Protein AF-A0A841MJP3-F1 (afdb_monomer_lite)

Secondary structure (DSSP, 8-state):
-HHHHHHHHHHHHHHHHHHHHHHHSSS-HHHHHHHHHHHHHHHHHHHHHHH-HHHHHHHHHHHHHHHHHHHHHH-------

Structure (mmCIF, N/CA/C/O backbone):
data_AF-A0A841MJP3-F1
#
_entry.id   AF-A0A841MJP3-F1
#
loop_
_atom_site.group_PDB
_atom_site.id
_atom_site.type_symbol
_atom_site.label_atom_id
_atom_site.label_alt_id
_atom_site.label_comp_id
_atom_site.label_asym_id
_atom_site.label_entity_id
_atom_site.label_seq_id
_atom_site.pdbx_PDB_ins_code
_atom_site.Cartn_x
_atom_site.Cartn_y
_atom_site.Cartn_z
_atom_site.occupancy
_atom_site.B_iso_or_equiv
_atom_site.auth_seq_id
_atom_site.auth_comp_id
_atom_site.auth_asym_id
_atom_site.auth_atom_id
_atom_site.pdbx_PDB_model_num
ATOM 1 N N . MET A 1 1 ? -21.054 -2.187 11.383 1.00 55.78 1 MET A N 1
ATOM 2 C CA . MET A 1 1 ? -19.826 -2.985 11.114 1.00 55.78 1 MET A CA 1
ATOM 3 C C . MET A 1 1 ? -19.767 -3.562 9.697 1.00 55.78 1 MET A C 1
ATOM 5 O O . MET A 1 1 ? -18.663 -3.687 9.186 1.00 55.78 1 MET A O 1
ATOM 9 N N . ILE A 1 2 ? -20.900 -3.895 9.060 1.00 62.03 2 ILE A N 1
ATOM 10 C CA . ILE A 1 2 ? -20.948 -4.484 7.705 1.00 62.03 2 ILE A CA 1
ATOM 11 C C . ILE A 1 2 ? -20.417 -3.512 6.632 1.00 62.03 2 ILE A C 1
ATOM 13 O O . ILE A 1 2 ? -19.565 -3.894 5.839 1.00 62.03 2 ILE A O 1
ATOM 17 N N . GLN A 1 3 ? -20.779 -2.230 6.717 1.00 76.62 3 GLN A N 1
ATOM 18 C CA . GLN A 1 3 ? -20.367 -1.189 5.765 1.00 76.62 3 GLN A CA 1
ATOM 19 C C . GLN A 1 3 ? -18.838 -1.017 5.646 1.00 76.62 3 GLN A C 1
ATOM 21 O O . GLN A 1 3 ? -18.281 -1.105 4.557 1.00 76.62 3 GLN A O 1
ATOM 26 N N . LYS A 1 4 ? -18.118 -0.926 6.775 1.00 76.88 4 LYS A N 1
ATOM 27 C CA . LYS A 1 4 ? -16.643 -0.830 6.776 1.00 76.88 4 LYS A CA 1
ATOM 28 C C . LYS A 1 4 ? -15.958 -2.056 6.166 1.00 76.88 4 LYS A C 1
ATOM 30 O O . LYS A 1 4 ? -14.865 -1.951 5.620 1.00 76.88 4 LYS A O 1
ATOM 35 N N . LYS A 1 5 ? -16.566 -3.242 6.289 1.00 81.19 5 LYS A N 1
ATOM 36 C CA . LYS A 1 5 ? -16.030 -4.484 5.713 1.00 81.19 5 LYS A CA 1
ATOM 37 C C . LYS A 1 5 ? -16.149 -4.474 4.188 1.00 81.19 5 LYS A C 1
ATOM 39 O O . LYS A 1 5 ? -15.234 -4.940 3.514 1.00 81.19 5 LYS A O 1
ATOM 44 N N . GLU A 1 6 ? -17.253 -3.963 3.659 1.00 87.00 6 GLU A N 1
ATOM 45 C CA . GLU A 1 6 ? -17.466 -3.822 2.216 1.00 87.00 6 GLU A CA 1
ATOM 46 C C . GLU A 1 6 ? -16.574 -2.734 1.615 1.00 87.00 6 GLU A C 1
ATOM 48 O O . GLU A 1 6 ? -15.913 -2.985 0.609 1.00 87.00 6 GLU A O 1
ATOM 53 N N . GLU A 1 7 ? -16.440 -1.590 2.290 1.00 84.56 7 GLU A N 1
ATOM 54 C CA . GLU A 1 7 ? -15.504 -0.524 1.907 1.00 84.56 7 GLU A CA 1
ATOM 55 C C . GLU A 1 7 ? -14.059 -1.032 1.839 1.00 84.56 7 GLU A C 1
ATOM 57 O O . GLU A 1 7 ? -13.365 -0.792 0.854 1.00 84.56 7 GLU A O 1
ATOM 62 N N . LEU A 1 8 ? -13.618 -1.816 2.831 1.00 82.06 8 LEU A N 1
ATOM 63 C CA . LEU A 1 8 ? -12.287 -2.433 2.824 1.00 82.06 8 LEU A CA 1
ATOM 64 C C . LEU A 1 8 ? -12.087 -3.408 1.664 1.00 82.06 8 LEU A C 1
ATOM 66 O O . LEU A 1 8 ? -11.015 -3.440 1.063 1.00 82.06 8 LEU A O 1
ATOM 70 N N . LYS A 1 9 ? -13.092 -4.233 1.356 1.00 85.94 9 LYS A N 1
ATOM 71 C CA . LYS A 1 9 ? -13.015 -5.172 0.229 1.00 85.94 9 LYS A CA 1
ATOM 72 C C . LYS A 1 9 ? -12.939 -4.437 -1.105 1.00 85.94 9 LYS A C 1
ATOM 74 O O . LYS A 1 9 ? -12.127 -4.810 -1.950 1.00 85.94 9 LYS A O 1
ATOM 79 N N . SER A 1 10 ? -13.755 -3.398 -1.269 1.00 88.75 10 SER A N 1
ATOM 80 C CA . SER A 1 10 ? -13.768 -2.560 -2.467 1.00 88.75 10 SER A CA 1
ATOM 81 C C . SER A 1 10 ? -12.432 -1.835 -2.642 1.00 88.75 10 SER A C 1
ATOM 83 O O . SER A 1 10 ? -11.809 -1.947 -3.695 1.00 88.75 10 SER A O 1
ATOM 85 N N . ALA A 1 11 ? -11.922 -1.200 -1.581 1.00 83.81 11 ALA A N 1
ATOM 86 C CA . ALA A 1 11 ? -10.623 -0.532 -1.594 1.00 83.81 11 ALA A CA 1
ATOM 87 C C . ALA A 1 11 ? -9.467 -1.500 -1.899 1.00 83.81 11 ALA A C 1
ATOM 89 O O . ALA A 1 11 ? -8.542 -1.142 -2.619 1.00 83.81 11 ALA A O 1
ATOM 90 N N . ASN A 1 12 ? -9.501 -2.730 -1.376 1.00 83.88 12 ASN A N 1
ATOM 91 C CA . ASN A 1 12 ? -8.474 -3.734 -1.670 1.00 83.88 12 ASN A CA 1
ATOM 92 C C . ASN A 1 12 ? -8.523 -4.249 -3.105 1.00 83.88 12 ASN A C 1
ATOM 94 O O . ASN A 1 12 ? -7.466 -4.445 -3.695 1.00 83.88 12 ASN A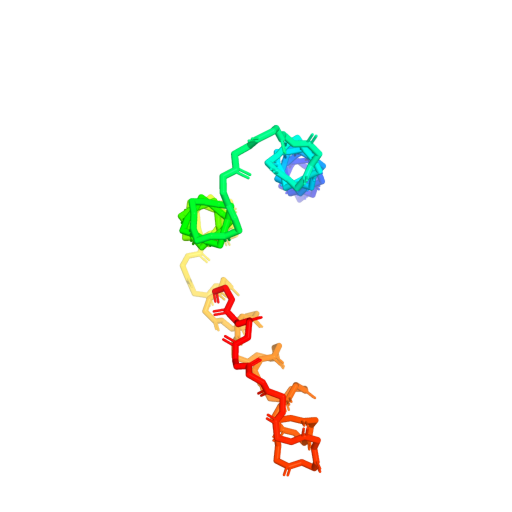 O 1
ATOM 98 N N . SER A 1 13 ? -9.723 -4.480 -3.644 1.00 87.38 13 SER A N 1
ATOM 99 C CA . SER A 1 13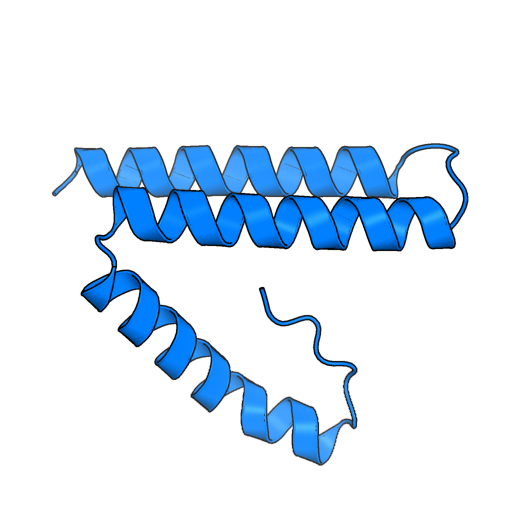 ? -9.870 -4.969 -5.020 1.00 87.38 13 SER A CA 1
ATOM 100 C C . SER A 1 13 ? -9.354 -3.918 -5.997 1.00 87.38 13 SER A C 1
ATOM 102 O O . SER A 1 13 ? -8.453 -4.211 -6.769 1.00 87.38 13 SER A O 1
ATOM 104 N N . LYS A 1 14 ? -9.787 -2.658 -5.838 1.00 89.19 14 LYS A N 1
ATOM 105 C CA . LYS A 1 14 ? -9.297 -1.535 -6.653 1.00 89.19 14 LYS A CA 1
ATOM 106 C C . LYS A 1 14 ? -7.780 -1.383 -6.591 1.00 89.19 14 LYS A C 1
ATOM 108 O O . LYS A 1 14 ? -7.133 -1.261 -7.620 1.00 89.19 14 LYS A O 1
ATOM 113 N N . PHE A 1 15 ? -7.201 -1.438 -5.392 1.00 87.12 15 PHE A N 1
ATOM 114 C CA . PHE A 1 15 ? -5.751 -1.349 -5.232 1.00 87.12 15 PHE A CA 1
ATOM 115 C C . PHE A 1 15 ? -5.003 -2.486 -5.943 1.00 87.12 15 PHE A C 1
ATOM 117 O O . PHE A 1 15 ? -3.938 -2.265 -6.516 1.00 87.12 15 PHE A O 1
ATOM 124 N N . PHE A 1 16 ? -5.542 -3.705 -5.896 1.00 86.44 16 PHE A N 1
ATOM 125 C CA . PHE A 1 16 ? -4.951 -4.844 -6.589 1.00 86.44 16 PHE A CA 1
ATOM 126 C C . PHE A 1 16 ? -5.049 -4.694 -8.111 1.00 86.44 16 PHE A C 1
ATOM 128 O O . PHE A 1 16 ? -4.050 -4.906 -8.798 1.00 86.44 16 PHE A O 1
ATOM 135 N N . ASP A 1 17 ? -6.199 -4.254 -8.619 1.00 92.50 17 ASP A N 1
ATOM 136 C CA . ASP A 1 17 ? -6.408 -3.991 -10.044 1.00 92.50 17 ASP A CA 1
ATOM 137 C C . ASP A 1 17 ? -5.436 -2.911 -10.555 1.00 92.50 17 ASP A C 1
ATOM 139 O O . ASP A 1 17 ? -4.757 -3.113 -11.561 1.00 92.50 17 ASP A O 1
ATOM 143 N N . GLU A 1 18 ? -5.261 -1.818 -9.802 1.00 90.62 18 GLU A N 1
ATOM 144 C CA . GLU A 1 18 ? -4.300 -0.750 -10.117 1.00 90.62 18 GLU A CA 1
ATOM 145 C C . GLU A 1 18 ? -2.841 -1.253 -10.115 1.00 90.62 18 GLU A C 1
ATOM 147 O O . GLU A 1 18 ? -2.024 -0.817 -10.931 1.00 90.62 18 GLU A O 1
ATOM 152 N N . ILE A 1 19 ? -2.484 -2.191 -9.226 1.00 89.38 19 ILE A N 1
ATOM 153 C CA . ILE A 1 19 ? -1.159 -2.833 -9.250 1.00 89.38 19 ILE A CA 1
ATOM 154 C C . ILE A 1 19 ? -0.978 -3.651 -10.526 1.00 89.38 19 ILE A C 1
ATOM 156 O O . ILE A 1 19 ? 0.083 -3.560 -11.149 1.00 89.38 19 ILE A O 1
ATOM 160 N N . LEU A 1 20 ? -1.972 -4.463 -10.895 1.00 91.12 20 LEU A N 1
ATOM 161 C CA . LEU A 1 20 ? -1.901 -5.306 -12.087 1.00 91.12 20 LEU A CA 1
ATOM 162 C C . LEU A 1 20 ? -1.796 -4.462 -13.356 1.00 91.12 20 LEU A C 1
ATOM 164 O O . LEU A 1 20 ? -0.984 -4.777 -14.224 1.00 91.12 20 LEU A O 1
ATOM 168 N N . GLU A 1 21 ? -2.540 -3.360 -13.431 1.00 93.62 21 GLU A N 1
ATOM 169 C CA . GLU A 1 21 ? -2.467 -2.415 -14.542 1.00 93.62 21 GLU A CA 1
ATOM 170 C C . GLU A 1 21 ? -1.065 -1.799 -14.664 1.00 93.62 21 GLU A C 1
ATOM 172 O O . GLU A 1 21 ? -0.462 -1.798 -15.740 1.00 93.62 21 GLU A O 1
ATOM 177 N N . VAL A 1 22 ? -0.483 -1.337 -13.550 1.00 90.31 22 VAL A N 1
ATOM 178 C CA . VAL A 1 22 ? 0.882 -0.790 -13.559 1.00 90.31 22 VAL A CA 1
ATOM 179 C C . VAL A 1 22 ? 1.902 -1.861 -13.944 1.00 90.31 22 VAL A C 1
ATOM 181 O O . VAL A 1 22 ? 2.784 -1.594 -14.765 1.00 90.31 22 VAL A O 1
ATOM 184 N N . ALA A 1 23 ? 1.789 -3.070 -13.394 1.00 87.44 23 ALA A N 1
ATOM 185 C CA . ALA A 1 23 ? 2.702 -4.171 -13.686 1.00 87.44 23 ALA A CA 1
ATOM 186 C C . ALA A 1 23 ? 2.641 -4.602 -15.163 1.00 87.44 23 ALA A C 1
ATOM 188 O O . ALA A 1 23 ? 3.691 -4.822 -15.776 1.00 87.44 23 ALA A O 1
ATOM 189 N N . GLY A 1 24 ? 1.433 -4.658 -15.732 1.00 88.56 24 GLY A N 1
ATOM 190 C CA . GLY A 1 24 ? 1.168 -5.010 -17.129 1.00 88.56 24 GLY A CA 1
ATOM 191 C C . GLY A 1 24 ? 1.427 -3.887 -18.136 1.00 88.56 24 GLY A C 1
ATOM 192 O O . GLY A 1 24 ? 1.440 -4.144 -19.335 1.00 88.56 24 GLY A O 1
ATOM 193 N N . SER A 1 25 ? 1.654 -2.652 -17.683 1.00 92.06 25 SER A N 1
ATOM 194 C CA . SER A 1 25 ? 1.936 -1.527 -18.579 1.00 92.06 25 SER A CA 1
ATOM 195 C C . SER A 1 25 ? 3.281 -1.671 -19.310 1.00 92.06 25 SER A C 1
ATOM 197 O O . SER A 1 25 ? 4.199 -2.338 -18.836 1.00 92.06 25 SER A O 1
ATOM 199 N N . ASN A 1 26 ? 3.449 -0.970 -20.433 1.00 92.44 26 ASN A N 1
ATOM 200 C CA . ASN A 1 26 ? 4.720 -0.918 -21.175 1.00 92.44 26 ASN A CA 1
ATOM 201 C C . ASN A 1 26 ? 5.729 0.103 -20.605 1.00 92.44 26 ASN A C 1
ATOM 203 O O . ASN A 1 26 ? 6.691 0.464 -21.277 1.00 92.44 26 ASN A O 1
ATOM 207 N N . LYS A 1 27 ? 5.502 0.602 -19.383 1.00 90.25 27 LYS A N 1
ATOM 208 C CA . LYS A 1 27 ? 6.406 1.540 -18.698 1.00 90.25 27 LYS A CA 1
ATOM 209 C C . LYS A 1 27 ? 7.726 0.873 -18.322 1.00 90.25 27 LYS A C 1
ATOM 211 O O . LYS A 1 27 ? 7.800 -0.353 -18.225 1.00 90.25 27 LYS A O 1
ATOM 216 N N . SER A 1 28 ? 8.753 1.678 -18.053 1.00 92.06 28 SER A N 1
ATOM 217 C CA . SER A 1 28 ? 10.025 1.137 -17.567 1.00 92.06 28 SER A CA 1
ATOM 218 C C . SER A 1 28 ? 9.863 0.499 -16.182 1.00 92.06 28 SER A C 1
ATOM 220 O O . SER A 1 28 ? 8.983 0.872 -15.401 1.00 92.06 28 SER A O 1
ATOM 222 N N . ASP A 1 29 ? 10.737 -0.446 -15.836 1.00 88.94 29 ASP A N 1
ATOM 223 C CA . ASP A 1 29 ? 10.710 -1.098 -14.520 1.00 88.94 29 ASP A CA 1
ATOM 224 C C . ASP A 1 29 ? 10.844 -0.099 -13.364 1.00 88.94 29 ASP A C 1
ATOM 226 O O . ASP A 1 29 ? 10.254 -0.280 -12.295 1.00 88.94 29 ASP A O 1
ATOM 230 N N . GLU A 1 30 ? 11.596 0.980 -13.571 1.00 89.88 30 GLU A N 1
ATOM 231 C CA . GLU A 1 30 ? 11.768 2.036 -12.579 1.00 89.88 30 GLU A CA 1
ATOM 232 C C . GLU A 1 30 ? 10.481 2.850 -12.386 1.00 89.88 30 GLU A C 1
ATOM 234 O O . GLU A 1 30 ? 10.046 3.082 -11.252 1.00 89.88 30 GLU A O 1
ATOM 239 N N . GLU A 1 31 ? 9.807 3.201 -13.481 1.00 88.12 31 GLU A N 1
ATOM 240 C CA . GLU A 1 31 ? 8.503 3.863 -13.443 1.00 88.12 31 GLU A CA 1
ATOM 241 C C . GLU A 1 31 ? 7.441 2.977 -12.792 1.00 88.12 31 GLU A C 1
ATOM 243 O O . GLU A 1 31 ? 6.698 3.447 -11.927 1.00 88.12 31 GLU A O 1
ATOM 248 N N . LYS A 1 32 ? 7.411 1.681 -13.128 1.00 89.38 32 LYS A N 1
ATOM 249 C CA . LYS A 1 32 ? 6.514 0.699 -12.504 1.00 89.38 32 LYS A CA 1
ATOM 250 C C . LYS A 1 32 ? 6.727 0.635 -10.998 1.00 89.38 32 LYS A C 1
ATOM 252 O O . LYS A 1 32 ? 5.767 0.752 -10.235 1.00 89.38 32 LYS A O 1
ATOM 257 N N . ARG A 1 33 ? 7.981 0.518 -10.545 1.00 87.06 33 ARG A N 1
ATOM 258 C CA . ARG A 1 33 ? 8.326 0.508 -9.112 1.00 87.06 33 ARG A CA 1
ATOM 259 C C . ARG A 1 33 ? 7.849 1.774 -8.409 1.00 87.06 33 ARG A C 1
ATOM 261 O O . ARG A 1 33 ? 7.237 1.685 -7.344 1.00 87.06 33 ARG A O 1
ATOM 268 N N . LYS A 1 34 ? 8.095 2.947 -8.999 1.00 90.19 34 LYS A N 1
ATOM 269 C CA . LYS A 1 34 ? 7.677 4.238 -8.434 1.00 90.19 34 LYS A CA 1
ATOM 270 C C . LYS A 1 34 ? 6.153 4.359 -8.364 1.00 90.19 34 LYS A C 1
ATOM 272 O O . LYS A 1 34 ? 5.623 4.798 -7.342 1.00 90.19 34 LYS A O 1
ATOM 277 N N . SER A 1 35 ? 5.445 3.932 -9.408 1.00 87.94 35 SER A N 1
ATOM 278 C CA . SER A 1 35 ? 3.982 3.909 -9.447 1.00 87.94 35 SER A CA 1
ATOM 279 C C . SER A 1 35 ? 3.396 2.973 -8.390 1.00 87.94 35 SER A C 1
ATOM 281 O O . SER A 1 35 ? 2.559 3.418 -7.608 1.00 87.94 35 SER A O 1
ATOM 283 N N . ILE A 1 36 ? 3.887 1.735 -8.279 1.00 87.94 36 ILE A N 1
ATOM 284 C CA . ILE A 1 36 ? 3.436 0.773 -7.257 1.00 87.94 36 ILE A CA 1
ATOM 285 C C . ILE A 1 36 ? 3.704 1.307 -5.842 1.00 87.94 36 ILE A C 1
ATOM 287 O O . ILE A 1 36 ? 2.839 1.218 -4.971 1.00 87.94 36 ILE A O 1
ATOM 291 N N . LEU A 1 37 ? 4.866 1.927 -5.604 1.00 87.00 37 LEU A N 1
ATOM 292 C CA . LEU A 1 37 ? 5.169 2.567 -4.318 1.00 87.00 37 LEU A CA 1
ATOM 293 C C . LEU A 1 37 ? 4.182 3.694 -3.981 1.00 87.00 37 LEU A C 1
ATOM 295 O O . LEU A 1 37 ? 3.751 3.816 -2.832 1.00 87.00 37 LEU A O 1
ATOM 299 N N . ASN A 1 38 ? 3.809 4.513 -4.964 1.00 88.00 38 ASN A N 1
ATOM 300 C CA . ASN A 1 38 ? 2.846 5.596 -4.769 1.00 88.00 38 ASN A CA 1
ATOM 301 C C . ASN A 1 38 ? 1.425 5.074 -4.523 1.00 88.00 38 ASN A C 1
ATOM 303 O O . ASN A 1 38 ? 0.747 5.584 -3.629 1.00 88.00 38 ASN A O 1
ATOM 307 N N . LEU A 1 39 ? 0.995 4.041 -5.254 1.00 88.25 39 LEU A N 1
ATOM 308 C CA . LEU A 1 39 ? -0.268 3.341 -5.000 1.00 88.25 39 LEU A CA 1
ATOM 309 C C . LEU A 1 39 ? -0.304 2.794 -3.574 1.00 88.25 39 LEU A C 1
ATOM 311 O O . LEU A 1 39 ? -1.278 2.987 -2.849 1.00 88.25 39 LEU A O 1
ATOM 315 N N . GLY A 1 40 ? 0.802 2.194 -3.133 1.00 83.50 40 GLY A N 1
ATOM 316 C CA . GLY A 1 40 ? 0.920 1.670 -1.784 1.00 83.50 40 GLY A CA 1
ATOM 317 C C . GLY A 1 40 ? 0.707 2.729 -0.702 1.00 83.5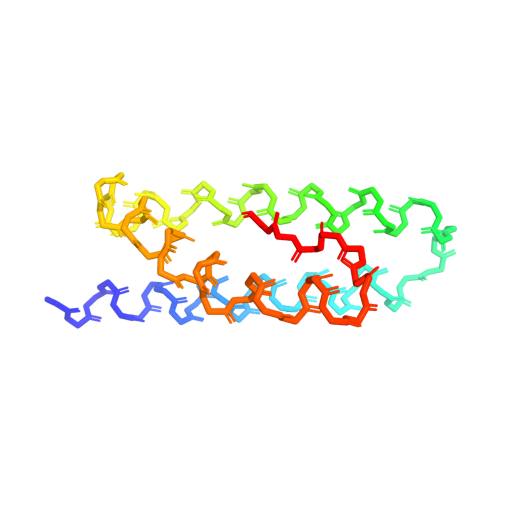0 40 GLY A C 1
ATOM 318 O O . GLY A 1 40 ? -0.041 2.502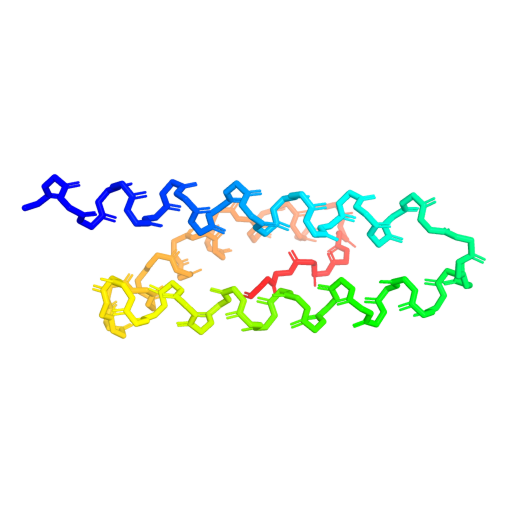 0.250 1.00 83.50 40 GLY A O 1
ATOM 319 N N . LYS A 1 41 ? 1.288 3.924 -0.876 1.00 83.94 41 LYS A N 1
ATOM 320 C CA . LYS A 1 41 ? 1.071 5.062 0.034 1.00 83.94 41 LYS A CA 1
ATOM 321 C C . LYS A 1 41 ? -0.388 5.522 0.050 1.00 83.94 41 LYS A C 1
ATOM 323 O O . LYS A 1 41 ? -0.927 5.744 1.134 1.00 83.94 41 LYS A O 1
ATOM 328 N N . LYS A 1 42 ? -1.030 5.632 -1.120 1.00 85.00 42 LYS A N 1
ATOM 329 C CA . LYS A 1 42 ? -2.452 6.007 -1.231 1.00 85.00 42 LYS A CA 1
ATOM 330 C C . LYS A 1 42 ? -3.349 5.007 -0.503 1.00 85.00 42 LYS A C 1
ATOM 332 O O . LYS A 1 42 ? -4.166 5.409 0.323 1.00 85.00 42 LYS A O 1
ATOM 337 N N . GLN A 1 43 ? -3.121 3.713 -0.717 1.00 84.50 43 GLN A N 1
ATOM 338 C CA . GLN A 1 43 ? -3.880 2.655 -0.054 1.00 84.50 43 GLN A CA 1
ATOM 339 C C . GLN A 1 43 ? -3.688 2.677 1.467 1.00 84.50 43 GLN A C 1
ATOM 341 O O . GLN A 1 43 ? -4.637 2.510 2.231 1.00 84.50 43 GLN A O 1
ATOM 346 N N . SER A 1 44 ? -2.465 2.951 1.926 1.00 79.06 44 SER A N 1
ATOM 347 C CA . SER A 1 44 ? -2.133 3.133 3.344 1.00 79.06 44 SER A CA 1
ATOM 348 C C . SER A 1 44 ? -2.944 4.269 3.999 1.00 79.06 44 SER A C 1
ATOM 350 O O . SER A 1 44 ? -3.289 4.163 5.183 1.00 79.06 44 SER A O 1
ATOM 352 N N . GLY A 1 45 ? -3.256 5.328 3.240 1.00 82.94 45 GLY A N 1
ATOM 353 C CA . GLY A 1 45 ? -4.139 6.432 3.633 1.00 82.94 45 GLY A CA 1
ATOM 354 C C . GLY A 1 45 ? -5.607 6.012 3.704 1.00 82.94 45 G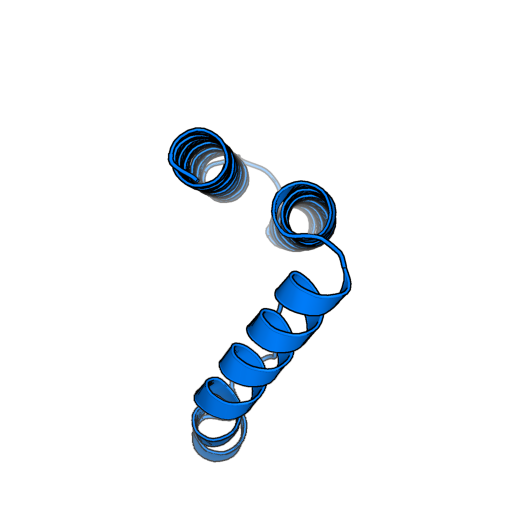LY A C 1
ATOM 355 O O . GLY A 1 45 ? -6.197 6.081 4.781 1.00 82.94 45 GLY A O 1
ATOM 356 N N . ALA A 1 46 ? -6.146 5.445 2.620 1.00 83.31 46 ALA A N 1
ATOM 357 C CA . ALA A 1 46 ? -7.531 4.962 2.553 1.00 83.31 46 ALA A CA 1
ATOM 358 C C . ALA A 1 46 ? -7.865 3.952 3.670 1.00 83.31 46 ALA A C 1
ATOM 360 O O . ALA A 1 46 ? -8.902 4.036 4.325 1.00 83.31 46 ALA A O 1
ATOM 361 N N . PHE A 1 47 ? -6.946 3.031 3.979 1.00 82.00 47 PHE A N 1
ATOM 362 C CA . PHE A 1 47 ? -7.105 2.113 5.113 1.00 82.00 47 PHE A CA 1
ATOM 363 C C . PHE A 1 47 ? -7.199 2.828 6.462 1.00 82.00 47 PHE A C 1
ATOM 365 O O . PHE A 1 47 ? -7.915 2.368 7.355 1.00 82.00 47 PHE A O 1
ATOM 372 N N . SER A 1 48 ? -6.438 3.911 6.632 1.00 84.44 48 SER A N 1
ATOM 373 C CA . SER A 1 48 ? -6.417 4.691 7.870 1.00 84.44 48 SER A CA 1
ATOM 374 C C . SER A 1 48 ? -7.715 5.476 8.048 1.00 84.44 48 SER A C 1
ATOM 376 O O . SER A 1 48 ? -8.233 5.521 9.162 1.00 84.44 48 SER A O 1
ATOM 378 N N . GLU A 1 49 ? -8.287 5.986 6.957 1.00 86.12 49 GLU A N 1
ATOM 379 C CA . GLU A 1 49 ? -9.600 6.642 6.934 1.00 86.12 49 GLU A CA 1
ATOM 380 C C . GLU A 1 49 ? -10.737 5.656 7.253 1.00 86.12 49 GLU A C 1
ATOM 382 O O . GLU A 1 49 ? -11.534 5.900 8.160 1.00 86.12 49 GLU A O 1
ATOM 387 N N . ILE A 1 50 ? -10.770 4.485 6.600 1.00 84.00 50 ILE A N 1
ATOM 388 C CA . ILE A 1 50 ? -11.852 3.499 6.783 1.00 84.00 50 ILE A CA 1
ATOM 389 C C . ILE A 1 50 ? -11.836 2.893 8.201 1.00 84.00 50 ILE A C 1
ATOM 391 O O . ILE A 1 50 ? -12.867 2.790 8.886 1.00 84.00 50 ILE A O 1
ATOM 395 N N . LEU A 1 51 ? -10.660 2.474 8.683 1.00 81.81 51 LEU A N 1
ATOM 396 C CA . LEU A 1 51 ? -10.526 1.804 9.984 1.00 81.81 51 LEU A CA 1
ATOM 397 C C . LEU A 1 51 ? -10.462 2.776 11.167 1.00 81.81 51 LEU A C 1
ATOM 399 O O . LEU A 1 51 ? -10.772 2.374 12.294 1.00 81.81 51 LEU A O 1
ATOM 403 N N . GLY A 1 52 ? -10.080 4.026 10.919 1.00 85.06 52 GLY A N 1
ATOM 404 C CA . GLY A 1 52 ? -9.622 4.962 11.935 1.00 85.06 52 GLY A CA 1
ATOM 405 C C . GLY A 1 52 ? -8.142 4.749 12.269 1.00 85.06 52 GLY A C 1
ATOM 406 O O . GLY A 1 52 ? -7.646 3.618 12.351 1.00 85.06 52 GLY A O 1
ATOM 407 N N . GLU A 1 53 ? -7.443 5.856 12.510 1.00 82.31 53 GLU A N 1
ATOM 408 C CA . GLU A 1 53 ? -5.981 5.929 12.599 1.00 82.31 53 GLU A CA 1
ATOM 409 C C . GLU A 1 53 ? -5.379 4.940 13.616 1.00 82.31 53 GLU A C 1
ATOM 411 O O . GLU A 1 53 ? -4.422 4.219 13.316 1.00 82.31 53 GLU A O 1
ATOM 416 N N . ASN A 1 54 ? -6.002 4.801 14.791 1.00 84.75 54 ASN A N 1
ATOM 417 C CA . ASN A 1 54 ? -5.553 3.871 15.831 1.00 84.75 54 ASN A CA 1
ATOM 418 C C . ASN A 1 54 ? -5.630 2.398 15.402 1.00 84.75 54 ASN A C 1
ATOM 420 O O . ASN A 1 54 ? -4.683 1.636 15.623 1.00 84.75 54 ASN A O 1
ATOM 424 N N . LYS A 1 55 ? -6.729 1.981 14.762 1.00 84.00 55 LYS A N 1
ATOM 425 C CA . LYS A 1 55 ? -6.905 0.589 14.314 1.00 84.00 55 LYS A CA 1
ATOM 426 C C . LYS A 1 55 ? -5.988 0.273 13.135 1.00 84.00 55 LYS A C 1
ATOM 428 O O . LYS A 1 55 ? -5.373 -0.793 13.110 1.00 84.00 55 LYS A O 1
ATOM 433 N N . ALA A 1 56 ? -5.817 1.215 12.208 1.00 81.81 56 ALA A N 1
ATOM 434 C CA . ALA A 1 56 ? -4.878 1.069 11.100 1.00 81.81 56 ALA A CA 1
ATOM 435 C C . ALA A 1 56 ? -3.422 0.968 11.585 1.00 81.81 56 ALA A C 1
ATOM 437 O O . ALA A 1 56 ? -2.668 0.108 11.123 1.00 81.81 56 ALA A O 1
ATOM 438 N N . LYS A 1 57 ? -3.028 1.773 12.581 1.00 84.44 57 LYS A N 1
ATOM 439 C CA . LYS A 1 57 ? -1.699 1.701 13.210 1.00 84.44 57 LYS A CA 1
ATOM 440 C C . LYS A 1 57 ? -1.460 0.355 13.899 1.00 84.44 57 LYS A C 1
ATOM 442 O O . LYS A 1 57 ? -0.387 -0.232 13.736 1.00 84.44 57 LYS A O 1
ATOM 447 N N . GLN A 1 58 ? -2.451 -0.164 14.628 1.00 86.12 58 GLN A N 1
ATOM 448 C CA . GLN A 1 58 ? -2.374 -1.493 15.248 1.00 86.12 58 GLN A CA 1
ATOM 449 C C . GLN A 1 58 ? -2.224 -2.604 14.204 1.00 86.12 58 GLN A C 1
ATOM 451 O O . GLN A 1 58 ? -1.346 -3.458 14.342 1.00 86.12 58 GLN A O 1
ATOM 456 N N . TYR A 1 59 ? -3.013 -2.555 13.129 1.00 80.19 59 TYR A N 1
ATOM 457 C CA . TYR A 1 59 ? -2.921 -3.507 12.025 1.00 80.19 59 TYR A CA 1
ATOM 458 C C . TYR A 1 59 ? -1.536 -3.481 11.362 1.00 80.19 59 TYR A C 1
ATOM 460 O O . TYR A 1 59 ? -0.871 -4.516 11.282 1.00 80.19 59 TYR A O 1
ATOM 468 N N . LYS A 1 60 ? -1.032 -2.293 10.994 1.00 80.31 60 LYS A N 1
ATOM 469 C CA . LYS A 1 60 ? 0.322 -2.116 10.435 1.00 80.31 60 LYS A CA 1
ATOM 470 C C . LYS A 1 60 ? 1.396 -2.691 11.362 1.00 80.31 60 LYS A C 1
ATOM 472 O O . LYS A 1 60 ? 2.319 -3.362 10.901 1.00 80.31 60 LYS A O 1
ATOM 477 N N . LYS A 1 61 ? 1.278 -2.476 12.679 1.00 86.00 61 LYS A N 1
ATOM 478 C CA . LYS A 1 61 ? 2.206 -3.031 13.681 1.00 86.00 61 LYS A CA 1
ATOM 479 C C . LYS A 1 61 ? 2.153 -4.562 13.726 1.00 86.00 61 LYS A C 1
ATOM 481 O O . LYS A 1 61 ? 3.206 -5.197 13.782 1.00 86.00 61 LYS A O 1
ATOM 486 N N . ALA A 1 62 ? 0.960 -5.154 13.669 1.00 85.00 62 ALA A N 1
ATOM 487 C CA . ALA A 1 62 ? 0.779 -6.605 13.654 1.00 85.00 62 ALA A CA 1
ATOM 488 C C . ALA A 1 62 ? 1.372 -7.243 12.388 1.00 85.00 62 ALA A C 1
ATOM 490 O O . ALA A 1 62 ? 2.119 -8.218 12.483 1.00 85.00 62 ALA A O 1
ATOM 491 N N . VAL A 1 63 ? 1.115 -6.647 11.219 1.00 81.19 63 VAL A N 1
ATOM 492 C CA . VAL A 1 63 ? 1.691 -7.075 9.936 1.00 81.19 63 VAL A CA 1
ATOM 493 C C . VAL A 1 63 ? 3.217 -6.982 9.980 1.00 81.19 63 VAL A C 1
ATOM 495 O O . VAL A 1 63 ? 3.885 -7.986 9.740 1.00 81.19 63 VAL A O 1
ATOM 498 N N . LYS A 1 64 ? 3.780 -5.839 10.411 1.00 82.69 64 LYS A N 1
ATOM 499 C CA . LYS A 1 64 ? 5.234 -5.651 10.595 1.00 82.69 64 LYS A CA 1
ATOM 500 C C . LYS A 1 64 ? 5.858 -6.700 11.515 1.00 82.69 64 LYS A C 1
ATOM 502 O O . LYS A 1 64 ? 6.935 -7.212 11.216 1.00 82.69 64 LYS A O 1
ATOM 507 N N . LYS A 1 65 ? 5.193 -7.045 12.622 1.00 86.69 65 LYS A N 1
ATOM 508 C CA . LYS A 1 65 ? 5.668 -8.088 13.543 1.00 86.69 65 LYS A CA 1
ATOM 509 C C . LYS A 1 65 ? 5.691 -9.464 12.871 1.00 86.69 65 LYS A C 1
ATOM 511 O O . LYS A 1 65 ? 6.663 -10.189 13.055 1.00 86.69 65 LYS A O 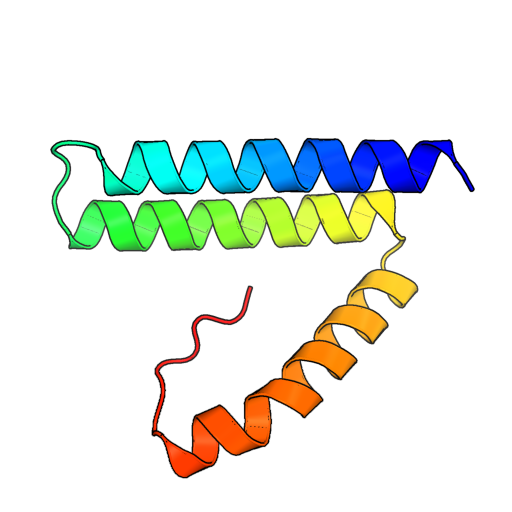1
ATOM 516 N N . LYS A 1 66 ? 4.671 -9.798 12.070 1.00 84.00 66 LYS A N 1
ATOM 517 C CA . LYS A 1 66 ? 4.590 -11.075 11.340 1.00 84.00 66 LYS A CA 1
ATOM 518 C C . LYS A 1 66 ? 5.629 -11.201 10.225 1.00 84.00 66 LYS A C 1
ATOM 520 O O . LYS A 1 66 ? 6.175 -12.281 10.048 1.00 84.00 66 LYS A O 1
ATOM 525 N N . ILE A 1 67 ? 5.936 -10.119 9.510 1.00 79.25 67 ILE A N 1
ATOM 526 C CA . ILE A 1 67 ? 6.922 -10.128 8.411 1.00 79.25 67 ILE A CA 1
ATOM 527 C C . ILE A 1 67 ? 8.373 -9.922 8.860 1.00 79.25 67 ILE A C 1
ATOM 529 O O . ILE A 1 67 ? 9.291 -10.249 8.112 1.00 79.25 67 ILE A O 1
ATOM 533 N N . ARG A 1 68 ? 8.619 -9.432 10.084 1.00 82.00 68 ARG A N 1
ATOM 534 C CA . ARG A 1 68 ? 9.979 -9.226 10.620 1.00 82.00 68 ARG A CA 1
ATOM 535 C C . ARG A 1 68 ? 10.872 -10.478 10.540 1.00 82.00 68 ARG A C 1
ATOM 537 O O . ARG A 1 68 ? 11.995 -10.329 10.066 1.00 82.00 68 ARG A O 1
ATOM 544 N N . PRO A 1 69 ? 10.420 -11.691 10.919 1.00 83.19 69 PRO A N 1
ATOM 545 C CA . PRO A 1 69 ? 11.226 -12.902 10.773 1.00 83.19 69 PRO A CA 1
ATOM 546 C C . PRO A 1 69 ? 11.620 -13.173 9.320 1.00 83.19 69 PRO A C 1
ATOM 548 O O . PRO A 1 69 ? 12.753 -13.561 9.061 1.00 83.19 69 PRO A O 1
ATOM 551 N N . PHE A 1 70 ? 10.717 -12.915 8.370 1.00 74.69 70 PHE A N 1
ATOM 552 C CA . PHE A 1 70 ? 10.980 -13.114 6.946 1.00 74.69 70 PHE A CA 1
ATOM 553 C C . PHE A 1 70 ? 11.972 -12.086 6.403 1.00 74.69 70 PHE A C 1
ATOM 555 O O . PHE A 1 70 ? 12.884 -12.446 5.666 1.00 74.69 70 PHE A O 1
ATOM 562 N N . LYS A 1 71 ? 11.867 -10.825 6.834 1.00 70.69 71 LYS A N 1
ATOM 563 C CA . LYS A 1 71 ? 12.846 -9.785 6.497 1.00 70.69 71 LYS A CA 1
ATOM 564 C C . LYS A 1 71 ? 14.249 -10.154 6.986 1.00 70.69 71 LYS A C 1
ATOM 566 O O . LYS A 1 71 ? 15.210 -10.017 6.237 1.00 70.69 71 LYS A O 1
ATOM 571 N N . THR A 1 72 ? 14.367 -10.629 8.226 1.00 76.50 72 THR A N 1
ATOM 572 C CA . THR A 1 72 ? 15.661 -11.004 8.814 1.00 76.50 72 THR A CA 1
ATOM 573 C C . THR A 1 72 ? 16.235 -12.271 8.182 1.00 76.50 72 THR A C 1
ATOM 575 O O . THR A 1 72 ? 17.424 -12.303 7.888 1.00 76.50 72 THR A O 1
ATOM 578 N N . LYS A 1 73 ? 15.407 -13.297 7.941 1.00 74.62 73 LYS A N 1
ATOM 579 C CA . LYS A 1 73 ? 15.867 -14.583 7.394 1.00 74.62 73 LYS A CA 1
ATOM 580 C C . LYS A 1 73 ? 16.173 -14.530 5.900 1.00 74.62 73 LYS A C 1
ATOM 582 O O . LYS A 1 73 ? 17.175 -15.083 5.472 1.00 74.62 73 LYS A O 1
ATOM 587 N N . TYR A 1 74 ? 15.332 -13.860 5.117 1.00 69.12 74 TYR A N 1
ATOM 588 C CA . TYR A 1 74 ? 15.409 -13.899 3.654 1.00 69.12 74 TYR A CA 1
ATOM 589 C C . TYR A 1 74 ? 15.996 -12.626 3.040 1.00 69.12 74 TYR A C 1
ATOM 591 O O . TYR A 1 74 ? 15.975 -12.480 1.823 1.00 69.12 74 TYR A O 1
ATOM 599 N N . LYS A 1 75 ? 16.479 -11.679 3.864 1.00 67.25 75 LYS A N 1
ATOM 600 C CA . LYS A 1 75 ? 16.950 -10.349 3.427 1.00 67.25 75 LYS A CA 1
ATOM 601 C C . LYS A 1 75 ? 15.976 -9.657 2.458 1.00 67.25 75 LYS A C 1
ATOM 603 O O . LYS A 1 75 ? 16.391 -8.850 1.630 1.00 67.25 75 LYS A O 1
ATOM 608 N N . LEU A 1 76 ? 14.681 -9.977 2.549 1.00 61.47 76 LEU A N 1
ATOM 609 C CA . LEU A 1 76 ? 13.684 -9.474 1.612 1.00 61.47 76 LEU A CA 1
ATOM 610 C C . LEU A 1 76 ? 13.636 -7.949 1.708 1.00 61.47 76 LEU A C 1
ATOM 612 O O . LEU A 1 76 ? 13.500 -7.385 2.802 1.00 61.47 76 LEU A O 1
ATOM 616 N N . ALA A 1 77 ? 13.756 -7.294 0.550 1.00 57.69 77 ALA A N 1
ATOM 617 C CA . ALA A 1 77 ? 13.569 -5.860 0.435 1.00 57.69 77 ALA A CA 1
ATOM 618 C C . ALA A 1 77 ? 12.198 -5.502 1.015 1.00 57.69 77 ALA A C 1
ATOM 620 O O . ALA A 1 77 ? 11.203 -6.202 0.827 1.00 57.69 77 ALA A O 1
ATOM 621 N N . THR A 1 78 ? 12.171 -4.429 1.795 1.00 52.91 78 THR A N 1
ATOM 622 C CA . THR A 1 78 ? 10.997 -4.044 2.573 1.00 52.91 78 THR A CA 1
ATOM 623 C C . THR A 1 78 ? 9.916 -3.519 1.625 1.00 52.91 78 THR A C 1
ATOM 625 O O . THR A 1 78 ? 9.833 -2.317 1.414 1.00 52.91 78 THR A O 1
ATOM 628 N N . LEU A 1 79 ? 9.079 -4.387 1.058 1.00 45.78 79 LEU A N 1
ATOM 629 C CA . LEU A 1 79 ? 7.843 -3.977 0.388 1.00 45.78 79 LEU A CA 1
ATOM 630 C C . LEU A 1 79 ? 6.749 -3.873 1.459 1.00 45.78 79 LEU A C 1
ATOM 632 O O . LEU A 1 79 ? 5.851 -4.702 1.550 1.00 45.78 79 LEU A O 1
ATOM 636 N N . ILE A 1 80 ? 6.913 -2.926 2.385 1.00 48.81 80 ILE A N 1
ATOM 637 C CA . ILE A 1 80 ? 5.920 -2.674 3.434 1.00 48.81 80 ILE A CA 1
ATOM 638 C C . ILE A 1 80 ? 5.289 -1.307 3.172 1.00 48.81 80 ILE A C 1
ATOM 640 O O . ILE A 1 80 ? 5.966 -0.288 3.304 1.00 48.81 80 ILE A O 1
ATOM 644 N N . LEU A 1 81 ? 4.003 -1.368 2.803 1.00 46.38 81 LEU A N 1
ATOM 645 C CA . LEU A 1 81 ? 2.987 -0.309 2.698 1.00 46.38 81 LEU A CA 1
ATOM 646 C C . LEU A 1 81 ? 2.877 0.606 3.935 1.00 46.38 81 LEU A C 1
ATOM 648 O O . LEU A 1 81 ? 3.124 0.124 5.069 1.00 46.38 81 LEU A O 1
#

Organism: NCBI:txid1836499

Foldseek 3Di:
DVVLVVLLVVLVVVLVVQLVCLVPDPDDPVVSVVSNVVSLVVSLVSQCVSLPVVRSVVVLVVVCVVCVVVCVPVVDDPPRD

Radius of gyration: 14.42 Å; chains: 1; bounding box: 38×21×37 Å

Sequence (81 aa):
MIQKKEELKSANSKFFDEILEVAGSNKSDEEKRKSILNLGKKQSGAFSEILGENKAKQYKKAVKKKIRPFKTKYKLATLIL

pLDDT: mean 81.57, std 10.63, range [45.78, 93.62]